Protein AF-A0A0K1Q1C5-F1 (afdb_monomer)

Sequence (107 aa):
MRPLDALHASSKRIATLAVVGEGPTPRTPATQTDLNRMRASYSSWTTSALDPAFMNIGGLFDPDSAPVTIFIDTRTMEIVAVKAGIDLTTAQVDEIVSGITSGPPLY

Nearest PDB structures (foldseek):
  4cw9-assembly1_A  TM=3.969E-01  e=2.450E-01  Entamoeba histolytica HM-3:IMSS
  2voc-assembly1_A  TM=4.277E-01  e=7.678E-01  Bacillus subtilis subsp. subtilis str. 168
  2l6d-assembly1_A  TM=4.350E-01  e=1.406E+00  Nitratidesulfovibrio vulgaris str. Hildenborough

Structure (mmCIF, N/CA/C/O backbone):
data_AF-A0A0K1Q1C5-F1
#
_entry.id   AF-A0A0K1Q1C5-F1
#
loop_
_atom_site.group_PDB
_atom_site.id
_atom_site.type_symbol
_atom_site.label_atom_id
_atom_site.label_alt_id
_atom_site.label_comp_id
_atom_site.label_asym_id
_atom_site.label_entity_id
_atom_site.label_seq_id
_atom_site.pdbx_PDB_ins_code
_atom_site.Cartn_x
_atom_site.Cartn_y
_atom_site.Cartn_z
_atom_site.occupancy
_atom_site.B_iso_or_equiv
_atom_site.auth_seq_id
_atom_site.auth_comp_id
_atom_site.auth_asym_id
_atom_site.auth_atom_id
_atom_site.pdbx_PDB_model_num
ATOM 1 N N . MET A 1 1 ? -10.021 -0.639 -12.111 1.00 48.12 1 MET A N 1
ATOM 2 C CA . MET A 1 1 ? -9.874 0.471 -11.140 1.00 48.12 1 MET A CA 1
ATOM 3 C C . MET A 1 1 ? -8.518 0.283 -10.470 1.00 48.12 1 MET A C 1
ATOM 5 O O . MET A 1 1 ? -8.150 -0.872 -10.300 1.00 48.12 1 MET A O 1
ATOM 9 N N . ARG A 1 2 ? -7.707 1.317 -10.191 1.00 69.12 2 ARG A N 1
ATOM 10 C CA . ARG A 1 2 ? -6.428 1.055 -9.497 1.00 69.12 2 ARG A CA 1
ATOM 11 C C . ARG A 1 2 ? -6.754 0.754 -8.025 1.00 69.12 2 ARG A C 1
ATOM 13 O O . ARG A 1 2 ? -7.625 1.437 -7.492 1.00 69.12 2 ARG A O 1
ATOM 20 N N . PRO A 1 3 ? -6.092 -0.201 -7.346 1.00 71.00 3 PRO A N 1
ATOM 21 C CA . PRO A 1 3 ? -6.413 -0.553 -5.954 1.00 71.00 3 PRO A CA 1
ATOM 22 C C . PRO A 1 3 ? -6.455 0.641 -4.987 1.00 71.00 3 PRO A C 1
ATOM 24 O O . PRO A 1 3 ? -7.284 0.682 -4.085 1.00 71.00 3 PRO A O 1
ATOM 27 N N . LEU A 1 4 ? -5.623 1.663 -5.220 1.00 78.88 4 LEU A N 1
ATOM 28 C CA . LEU A 1 4 ? -5.639 2.908 -4.444 1.00 78.88 4 LEU A CA 1
ATOM 29 C C . LEU A 1 4 ? -6.955 3.688 -4.579 1.00 78.88 4 LEU A C 1
ATOM 31 O O . LEU A 1 4 ? -7.422 4.266 -3.604 1.00 78.88 4 LEU A O 1
ATOM 35 N N . ASP A 1 5 ? -7.603 3.673 -5.742 1.00 81.69 5 ASP A N 1
ATOM 36 C CA . ASP A 1 5 ? -8.871 4.386 -5.923 1.00 81.69 5 ASP A CA 1
ATOM 37 C C . ASP A 1 5 ? -9.980 3.759 -5.052 1.00 81.69 5 ASP A C 1
ATOM 39 O O . ASP A 1 5 ? -10.844 4.470 -4.541 1.00 81.69 5 ASP A O 1
ATOM 43 N N . ALA A 1 6 ? -9.916 2.440 -4.817 1.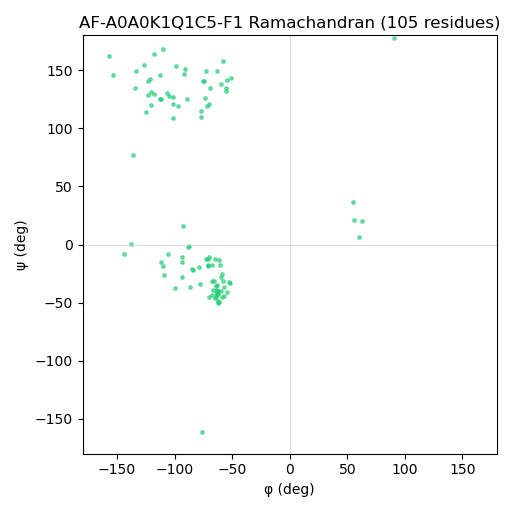00 81.25 6 ALA A N 1
ATOM 44 C CA . ALA A 1 6 ? -10.844 1.728 -3.937 1.00 81.25 6 ALA A CA 1
ATOM 45 C C . ALA A 1 6 ? -10.687 2.127 -2.462 1.00 81.25 6 ALA A C 1
ATOM 47 O O . ALA A 1 6 ? -11.671 2.121 -1.724 1.00 81.25 6 ALA A O 1
ATOM 48 N N . LEU A 1 7 ? -9.465 2.489 -2.056 1.00 83.31 7 LEU A N 1
ATOM 49 C CA . LEU A 1 7 ? -9.087 2.814 -0.677 1.00 83.31 7 LEU A CA 1
ATOM 50 C C . LEU A 1 7 ? -9.395 4.265 -0.284 1.00 83.31 7 LEU A C 1
ATOM 52 O O . LEU A 1 7 ? -9.528 4.559 0.903 1.00 83.31 7 LEU A O 1
ATOM 56 N N . HIS A 1 8 ? -9.524 5.179 -1.250 1.00 86.38 8 HIS A N 1
ATOM 57 C CA . HIS A 1 8 ? -9.638 6.616 -0.975 1.00 86.38 8 HIS A CA 1
ATOM 58 C C . HIS A 1 8 ? -10.859 6.974 -0.106 1.00 86.38 8 HIS A C 1
ATOM 60 O O . HIS A 1 8 ? -10.761 7.803 0.794 1.00 86.38 8 HIS A O 1
ATOM 66 N N . ALA A 1 9 ? -12.021 6.352 -0.321 1.00 81.62 9 ALA A N 1
ATOM 67 C CA . ALA A 1 9 ? -13.192 6.639 0.516 1.00 81.62 9 ALA A CA 1
ATOM 68 C C . ALA A 1 9 ? -12.945 6.252 1.988 1.00 81.62 9 ALA A C 1
ATOM 70 O O . ALA A 1 9 ? -13.255 7.020 2.905 1.00 81.62 9 ALA A O 1
ATOM 71 N N . SER A 1 10 ? -12.329 5.089 2.199 1.00 82.62 10 SER A N 1
ATOM 72 C CA . SER A 1 10 ? -12.063 4.520 3.518 1.00 82.62 10 SER A CA 1
ATOM 73 C C . SER A 1 10 ? -10.852 5.158 4.209 1.00 82.62 10 SER A C 1
ATOM 75 O O . SER A 1 10 ? -10.779 5.118 5.436 1.00 82.62 10 SER A O 1
ATOM 77 N N . SER A 1 11 ? -9.949 5.827 3.481 1.00 81.69 11 SER A N 1
ATOM 78 C CA . SER A 1 11 ? -8.753 6.488 4.039 1.00 81.69 11 SER A CA 1
ATOM 79 C C . SER A 1 11 ? -9.062 7.611 5.039 1.00 81.69 11 SER A C 1
ATOM 81 O O . SER A 1 11 ? -8.195 8.041 5.791 1.00 81.69 11 SER A O 1
ATOM 83 N N . LYS A 1 12 ? -10.314 8.075 5.108 1.00 83.00 12 LYS A N 1
ATOM 84 C CA . LYS A 1 12 ? -10.782 8.993 6.161 1.00 83.00 12 LYS A CA 1
ATOM 85 C C . LYS A 1 12 ? -10.899 8.325 7.536 1.00 83.00 12 LYS A C 1
ATOM 87 O O . LYS A 1 12 ? -10.996 9.021 8.541 1.00 83.00 12 LYS A O 1
ATOM 92 N N . ARG A 1 13 ? -10.949 6.990 7.573 1.00 83.12 13 ARG A N 1
ATOM 93 C CA . ARG A 1 13 ? -11.123 6.165 8.780 1.00 83.12 13 ARG A CA 1
ATOM 94 C C . ARG A 1 13 ? -9.860 5.391 9.159 1.00 83.12 13 ARG A C 1
ATOM 96 O O . ARG A 1 13 ? -9.770 4.925 10.288 1.00 83.12 13 ARG A O 1
ATOM 103 N N . ILE A 1 14 ? -8.919 5.235 8.229 1.00 85.06 14 ILE A N 1
ATOM 104 C CA . ILE A 1 14 ? -7.697 4.444 8.406 1.00 85.06 14 ILE A CA 1
ATOM 105 C C . ILE A 1 14 ? -6.471 5.211 7.920 1.00 85.06 14 ILE A C 1
ATOM 107 O O . ILE A 1 14 ? -6.538 5.974 6.959 1.00 85.06 14 ILE A O 1
ATOM 111 N N . ALA A 1 15 ? -5.321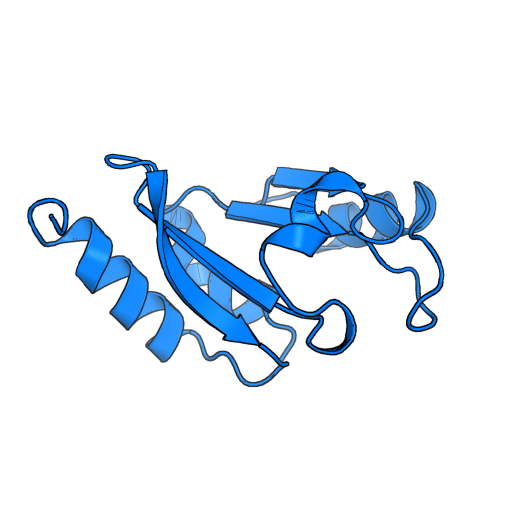 4.959 8.539 1.00 88.75 15 ALA A N 1
ATOM 112 C CA . ALA A 1 15 ? -4.051 5.382 7.964 1.00 88.75 15 ALA A CA 1
ATOM 113 C C . ALA A 1 15 ? -3.764 4.558 6.697 1.00 88.75 15 ALA A C 1
ATOM 115 O O . ALA A 1 15 ? -3.928 3.340 6.705 1.00 88.75 15 ALA A O 1
ATOM 116 N N . THR A 1 16 ? -3.334 5.213 5.615 1.00 90.88 16 THR A N 1
ATOM 117 C CA . THR A 1 16 ? -2.972 4.537 4.358 1.00 90.88 16 THR A CA 1
ATOM 118 C C . THR A 1 16 ? -1.519 4.820 3.992 1.00 90.88 16 THR A C 1
ATOM 120 O O . THR A 1 16 ? -1.082 5.976 3.978 1.00 90.88 16 THR A O 1
ATOM 123 N N . LEU A 1 17 ? -0.784 3.752 3.677 1.00 91.62 17 LEU A N 1
ATOM 124 C CA . LEU A 1 17 ? 0.576 3.793 3.157 1.00 91.62 17 LEU A CA 1
ATOM 125 C C . LEU A 1 17 ? 0.614 3.106 1.789 1.00 91.62 17 LEU A C 1
ATOM 127 O O . LEU A 1 17 ? 0.335 1.916 1.677 1.00 91.62 17 LEU A O 1
ATOM 131 N N . ALA A 1 18 ? 1.009 3.850 0.762 1.00 91.81 18 ALA A N 1
ATOM 132 C CA . ALA A 1 18 ? 1.284 3.320 -0.564 1.00 91.81 18 ALA A CA 1
ATOM 133 C C . ALA A 1 18 ? 2.793 3.088 -0.716 1.00 91.81 18 ALA A C 1
ATOM 135 O O . ALA A 1 18 ? 3.585 4.029 -0.630 1.00 91.81 18 ALA A O 1
ATOM 136 N N . VAL A 1 19 ? 3.201 1.843 -0.945 1.00 92.44 19 VAL A N 1
ATOM 137 C CA . VAL A 1 19 ? 4.609 1.492 -1.163 1.00 92.44 19 VAL A CA 1
ATOM 138 C C . VAL A 1 19 ? 4.836 1.215 -2.642 1.00 92.44 19 VAL A C 1
ATOM 140 O O . VAL A 1 19 ? 4.121 0.419 -3.246 1.00 92.44 19 VAL A O 1
ATOM 143 N N . VAL A 1 20 ? 5.831 1.877 -3.229 1.00 93.38 20 VAL A N 1
ATOM 144 C CA . VAL A 1 20 ? 6.245 1.648 -4.618 1.00 93.38 20 VAL A CA 1
ATOM 145 C C . VAL A 1 20 ? 7.494 0.787 -4.601 1.00 93.38 20 VAL A C 1
ATOM 147 O O . VAL A 1 20 ? 8.553 1.270 -4.196 1.00 93.38 20 VAL A O 1
ATOM 150 N N . GLY A 1 21 ? 7.368 -0.472 -5.021 1.00 92.31 21 GLY A N 1
ATOM 151 C CA . GLY A 1 21 ? 8.521 -1.364 -5.144 1.00 92.31 21 GLY A CA 1
ATOM 152 C C . GLY A 1 21 ? 8.925 -1.705 -6.562 1.00 92.31 21 GLY A C 1
ATOM 153 O O . GLY A 1 21 ? 10.115 -1.874 -6.825 1.00 92.31 21 GLY A O 1
ATOM 154 N N . GLU A 1 22 ? 7.992 -1.666 -7.504 1.00 91.19 22 GLU A N 1
ATOM 155 C CA . GLU A 1 22 ? 8.298 -1.848 -8.919 1.00 91.19 22 GLU A CA 1
ATOM 156 C C . GLU A 1 22 ? 8.063 -0.572 -9.721 1.00 91.19 22 GLU A C 1
ATOM 158 O O . GLU A 1 22 ? 7.192 0.245 -9.410 1.00 91.19 22 GLU A O 1
ATOM 163 N N . GLY A 1 23 ? 8.899 -0.389 -10.738 1.00 88.69 23 GLY A N 1
ATOM 164 C CA . GLY A 1 23 ? 8.748 0.650 -11.741 1.00 88.69 23 GLY A CA 1
ATOM 165 C C . GLY A 1 23 ? 7.654 0.304 -12.763 1.00 88.69 23 GLY A C 1
ATOM 166 O O . GLY A 1 23 ? 6.808 -0.558 -12.533 1.00 88.69 23 GLY A O 1
ATOM 167 N N . PRO A 1 24 ? 7.650 0.956 -13.937 1.00 86.12 24 PRO A N 1
ATOM 168 C CA . PRO A 1 24 ? 6.634 0.723 -14.969 1.00 86.12 24 PRO A CA 1
ATOM 169 C C . PRO A 1 24 ? 6.709 -0.670 -15.614 1.00 86.12 24 PRO A C 1
ATOM 171 O O . PRO A 1 24 ? 5.747 -1.096 -16.250 1.00 86.12 24 PRO A O 1
ATOM 174 N N . THR A 1 25 ? 7.839 -1.361 -15.467 1.00 87.06 25 THR A N 1
ATOM 175 C CA . THR A 1 25 ? 8.039 -2.732 -15.937 1.00 87.06 25 THR A CA 1
ATOM 176 C C . THR A 1 25 ? 8.048 -3.664 -14.724 1.00 87.06 25 THR A C 1
ATOM 178 O O . THR A 1 25 ? 8.817 -3.394 -13.795 1.00 87.06 25 THR A O 1
ATOM 181 N N . PRO A 1 26 ? 7.268 -4.763 -14.730 1.00 84.19 26 PRO A N 1
ATOM 182 C CA . PRO A 1 26 ? 7.291 -5.746 -13.652 1.00 84.19 26 PRO A CA 1
ATOM 183 C C . PRO A 1 26 ? 8.711 -6.210 -13.331 1.00 84.19 26 PRO A C 1
ATOM 185 O O . PRO A 1 26 ? 9.548 -6.334 -14.233 1.00 84.19 26 PRO A O 1
ATOM 188 N N . ARG A 1 27 ? 8.988 -6.452 -12.049 1.00 84.19 27 ARG A N 1
ATOM 189 C CA . ARG A 1 27 ? 10.302 -6.861 -11.517 1.00 84.19 27 ARG A CA 1
ATOM 190 C C . ARG A 1 27 ? 11.452 -5.877 -11.750 1.00 84.19 27 ARG A C 1
ATOM 192 O O . ARG A 1 27 ? 12.602 -6.184 -11.441 1.00 84.19 27 ARG A O 1
ATOM 199 N N . THR A 1 28 ? 11.181 -4.686 -12.281 1.00 92.19 28 THR A N 1
ATOM 200 C CA . THR A 1 28 ? 12.175 -3.609 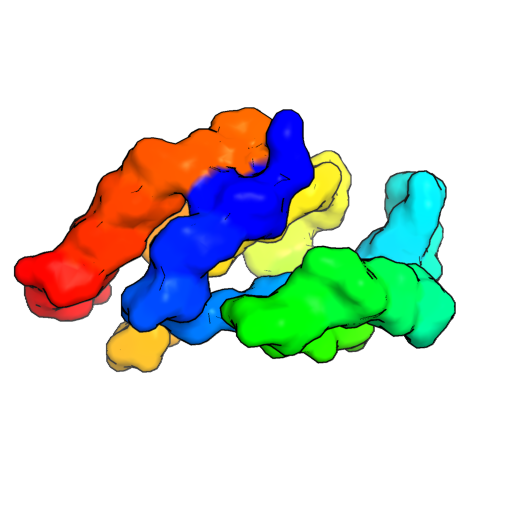-12.332 1.00 92.19 28 THR A CA 1
ATOM 201 C C . THR A 1 28 ? 12.073 -2.798 -11.047 1.00 92.19 28 THR A C 1
ATOM 203 O O . THR A 1 28 ? 10.982 -2.307 -10.757 1.00 92.19 28 THR A O 1
ATOM 206 N N . PRO A 1 29 ? 13.164 -2.617 -10.280 1.00 94.50 29 PRO A N 1
ATOM 207 C CA . PRO A 1 29 ? 13.114 -1.842 -9.047 1.00 94.50 29 PRO A CA 1
ATOM 208 C C . PRO A 1 29 ? 12.572 -0.428 -9.288 1.00 94.50 29 PRO A C 1
ATOM 210 O O . PRO A 1 29 ? 12.984 0.254 -10.230 1.00 94.50 29 PRO A O 1
ATOM 213 N N . ALA A 1 30 ? 11.654 0.015 -8.430 1.00 95.75 30 ALA A N 1
ATOM 214 C CA . ALA A 1 30 ? 11.111 1.364 -8.481 1.00 95.75 30 ALA A CA 1
ATOM 215 C C . ALA A 1 30 ? 12.185 2.431 -8.240 1.00 95.75 30 ALA A C 1
ATOM 217 O O . ALA A 1 30 ? 13.123 2.249 -7.461 1.00 95.75 30 ALA A O 1
ATOM 218 N N . THR A 1 31 ? 11.996 3.595 -8.856 1.00 96.50 31 THR A N 1
ATOM 219 C CA . THR A 1 31 ? 12.866 4.761 -8.691 1.00 96.50 31 THR A CA 1
ATOM 220 C C . THR A 1 31 ? 12.171 5.888 -7.925 1.00 96.50 31 THR A C 1
ATOM 222 O O . THR A 1 31 ? 10.947 5.920 -7.771 1.00 96.50 31 THR A O 1
ATOM 225 N N . GLN A 1 32 ? 12.941 6.899 -7.507 1.00 96.00 32 GLN A N 1
ATOM 226 C CA . GLN A 1 32 ? 12.378 8.126 -6.932 1.00 96.00 32 GLN A CA 1
ATOM 227 C C . GLN A 1 32 ? 11.405 8.830 -7.897 1.00 96.00 32 GLN A C 1
ATOM 229 O O . GLN A 1 32 ? 10.436 9.450 -7.456 1.00 96.00 32 GLN A O 1
ATOM 234 N N . THR A 1 33 ? 11.630 8.720 -9.209 1.00 95.69 33 THR A N 1
ATOM 235 C CA . THR A 1 33 ? 10.728 9.263 -10.233 1.00 95.69 33 THR A CA 1
ATOM 236 C C . THR A 1 33 ? 9.364 8.576 -10.196 1.00 95.69 33 THR A C 1
ATOM 238 O O . THR A 1 33 ? 8.340 9.255 -10.292 1.00 95.69 33 THR A O 1
ATOM 241 N N . ASP A 1 34 ? 9.327 7.258 -9.992 1.00 94.19 34 ASP A N 1
ATOM 242 C CA . ASP A 1 34 ? 8.079 6.494 -9.893 1.00 94.19 34 ASP A CA 1
ATOM 243 C C . ASP A 1 34 ? 7.300 6.871 -8.627 1.00 94.19 34 ASP A C 1
ATOM 245 O O . ASP A 1 34 ? 6.099 7.154 -8.695 1.00 94.19 34 ASP A O 1
ATOM 249 N N . LEU A 1 35 ? 7.997 7.008 -7.491 1.00 94.19 35 LEU A N 1
ATOM 250 C CA . LEU A 1 35 ? 7.404 7.523 -6.255 1.00 94.19 35 LEU A CA 1
ATOM 251 C C . LEU A 1 35 ? 6.837 8.939 -6.446 1.00 94.19 35 LEU A C 1
ATOM 253 O O . LEU A 1 35 ? 5.716 9.220 -6.021 1.00 94.19 35 LEU A O 1
ATOM 257 N N . ASN A 1 36 ? 7.575 9.837 -7.103 1.00 93.88 36 ASN A N 1
ATOM 258 C CA . ASN A 1 36 ? 7.117 11.204 -7.361 1.00 93.88 36 ASN 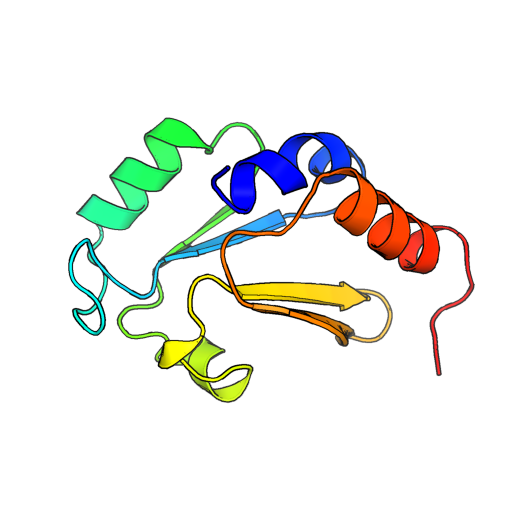A CA 1
ATOM 259 C C . ASN A 1 36 ? 5.869 11.230 -8.256 1.00 93.88 36 ASN A C 1
ATOM 261 O O . ASN A 1 36 ? 4.946 12.004 -7.997 1.00 93.88 36 ASN A O 1
ATOM 265 N N . ARG A 1 37 ? 5.796 10.351 -9.265 1.00 90.81 37 ARG A N 1
ATOM 266 C CA . ARG A 1 37 ? 4.608 10.194 -10.117 1.00 90.81 37 ARG A CA 1
ATOM 267 C C . ARG A 1 37 ? 3.399 9.711 -9.314 1.00 90.81 37 ARG A C 1
ATOM 269 O O . ARG A 1 37 ? 2.301 10.243 -9.485 1.00 90.81 37 ARG A O 1
ATOM 276 N N . MET A 1 38 ? 3.591 8.744 -8.415 1.00 88.88 38 MET A N 1
ATOM 277 C CA . MET A 1 38 ? 2.520 8.278 -7.532 1.00 88.88 38 MET A CA 1
ATOM 278 C C . MET A 1 38 ? 2.058 9.389 -6.580 1.00 88.88 38 MET A C 1
ATOM 280 O O . MET A 1 38 ? 0.858 9.628 -6.451 1.00 88.88 38 MET A O 1
ATOM 284 N N . ARG A 1 39 ? 2.996 10.125 -5.970 1.00 92.19 39 ARG A N 1
ATOM 285 C CA . ARG A 1 39 ? 2.696 11.278 -5.108 1.00 92.19 39 ARG A CA 1
ATOM 286 C C . ARG A 1 39 ? 1.877 12.335 -5.834 1.00 92.19 39 ARG A C 1
ATOM 288 O O . ARG A 1 39 ? 0.897 12.808 -5.276 1.00 92.19 39 ARG A O 1
ATOM 295 N N . ALA A 1 40 ? 2.221 12.661 -7.077 1.00 89.88 40 ALA A N 1
ATOM 296 C CA . ALA A 1 40 ? 1.458 13.626 -7.866 1.00 89.88 40 ALA A CA 1
ATOM 297 C C . ALA A 1 40 ? -0.014 13.213 -8.068 1.00 89.88 40 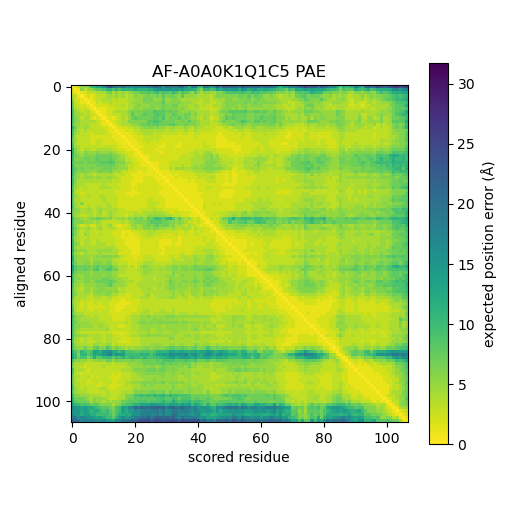ALA A C 1
ATOM 299 O O . ALA A 1 40 ? -0.863 14.076 -8.259 1.00 89.88 40 ALA A O 1
ATOM 300 N N . SER A 1 41 ? -0.317 11.912 -8.006 1.00 86.62 41 SER A N 1
ATOM 301 C CA . SER A 1 41 ? -1.673 11.385 -8.200 1.00 86.62 41 SER A CA 1
ATOM 302 C C . SER A 1 41 ? -2.460 11.206 -6.894 1.00 86.62 41 SER A C 1
ATOM 304 O O . SER A 1 41 ? -3.685 11.272 -6.924 1.00 86.62 41 SER A O 1
ATOM 306 N N . TYR A 1 42 ? -1.788 10.970 -5.757 1.00 86.50 42 TYR A N 1
ATOM 307 C CA . TYR A 1 42 ? -2.448 10.474 -4.536 1.00 86.50 42 TYR A CA 1
ATOM 308 C C . TYR A 1 42 ? -1.994 11.130 -3.215 1.00 86.50 42 TYR A C 1
ATOM 310 O O . TYR A 1 42 ? -2.503 10.782 -2.152 1.00 86.50 42 TYR A O 1
ATOM 318 N N . SER A 1 43 ? -1.068 12.095 -3.233 1.00 84.00 43 SER A N 1
ATOM 319 C CA . SER A 1 43 ? -0.470 12.669 -2.009 1.00 84.00 43 SER A CA 1
ATOM 320 C C . SER A 1 43 ? -1.450 13.342 -1.043 1.00 84.00 43 SER A C 1
ATOM 322 O O . SER A 1 43 ? -1.099 13.549 0.116 1.00 84.00 43 SER A O 1
ATOM 324 N N . SER A 1 44 ? -2.659 13.689 -1.488 1.00 83.69 44 SER A N 1
ATOM 325 C CA . SER A 1 44 ? -3.651 14.373 -0.654 1.00 83.69 44 SER A CA 1
ATOM 326 C C . SER A 1 44 ? -4.253 13.493 0.443 1.00 83.69 44 SER A C 1
ATOM 328 O O . SER A 1 44 ? -4.830 14.035 1.382 1.00 83.69 44 SER A O 1
ATOM 330 N N . TRP A 1 45 ? -4.137 12.164 0.344 1.00 84.38 45 TRP A N 1
ATOM 331 C CA . TRP A 1 45 ? -4.806 11.251 1.278 1.00 84.38 45 TRP A CA 1
ATOM 332 C C . TRP A 1 45 ? -4.017 9.985 1.641 1.00 84.38 45 TRP A C 1
ATOM 334 O O . TRP A 1 45 ? -4.431 9.274 2.555 1.00 84.38 45 TRP A O 1
ATOM 344 N N . THR A 1 46 ? -2.885 9.701 0.988 1.00 88.44 46 THR A N 1
ATOM 345 C CA . THR A 1 46 ? -1.998 8.588 1.367 1.00 88.44 46 THR A CA 1
ATOM 346 C C . THR A 1 46 ? -0.586 9.074 1.663 1.00 88.44 46 THR A C 1
ATOM 348 O O . THR A 1 46 ? -0.022 9.904 0.946 1.00 88.44 46 THR A O 1
ATOM 351 N N . THR A 1 47 ? 0.036 8.493 2.689 1.00 92.19 47 THR A N 1
ATOM 352 C CA . THR A 1 47 ? 1.495 8.521 2.810 1.00 92.19 47 THR A CA 1
ATOM 353 C C . THR A 1 47 ? 2.079 7.580 1.763 1.00 92.19 47 THR A C 1
ATOM 355 O O . THR A 1 47 ? 1.454 6.594 1.378 1.00 92.19 47 THR A O 1
ATOM 358 N N . SER A 1 48 ? 3.270 7.888 1.261 1.00 93.19 48 SER A N 1
ATOM 359 C CA . SER A 1 48 ? 3.908 7.107 0.204 1.00 93.19 48 SER A CA 1
ATOM 360 C C . SER A 1 48 ? 5.378 6.847 0.514 1.00 93.19 48 SER A C 1
ATOM 362 O O . SER A 1 48 ? 6.091 7.809 0.833 1.00 93.19 48 SER A O 1
ATOM 364 N N . ALA A 1 49 ? 5.834 5.614 0.323 1.00 94.56 49 ALA A N 1
ATOM 365 C CA . ALA A 1 49 ? 7.222 5.202 0.504 1.00 94.56 49 ALA A CA 1
ATOM 366 C C . ALA A 1 49 ? 7.772 4.504 -0.749 1.00 94.56 49 ALA A C 1
ATOM 368 O O . ALA A 1 49 ? 7.021 3.946 -1.550 1.00 94.56 49 ALA A O 1
ATOM 369 N N . LEU A 1 50 ? 9.092 4.563 -0.913 1.00 95.56 50 LEU A N 1
ATOM 370 C CA . LEU A 1 50 ? 9.832 3.839 -1.941 1.00 95.56 50 LEU A CA 1
ATOM 371 C C . LEU A 1 50 ? 10.479 2.618 -1.281 1.00 95.56 50 LEU A C 1
ATOM 373 O O . LEU A 1 50 ? 11.191 2.782 -0.294 1.00 95.56 50 LEU A O 1
ATOM 377 N N . ASP A 1 51 ? 10.246 1.430 -1.831 1.00 94.88 51 ASP A N 1
ATOM 378 C CA . ASP A 1 51 ? 10.903 0.188 -1.411 1.00 94.88 51 ASP A CA 1
ATOM 379 C C . ASP A 1 51 ? 11.326 -0.615 -2.648 1.00 94.88 51 ASP A C 1
ATOM 381 O O . ASP A 1 51 ? 10.625 -1.549 -3.036 1.00 94.88 51 ASP A O 1
ATOM 385 N N . PRO A 1 52 ? 12.416 -0.225 -3.334 1.00 95.00 52 PRO A N 1
ATOM 386 C CA . PRO A 1 52 ? 12.774 -0.789 -4.631 1.00 95.00 52 PRO A CA 1
ATOM 387 C C . PRO A 1 52 ? 12.888 -2.316 -4.571 1.00 95.00 52 PRO A C 1
ATOM 389 O O . PRO A 1 52 ? 13.520 -2.852 -3.668 1.00 95.00 52 PRO A O 1
ATOM 392 N N . ALA A 1 53 ? 12.268 -3.007 -5.530 1.00 91.38 53 ALA A N 1
ATOM 393 C CA . ALA A 1 53 ? 12.140 -4.466 -5.592 1.00 91.38 53 ALA A CA 1
ATOM 394 C C . ALA A 1 53 ? 11.496 -5.119 -4.352 1.00 91.38 53 ALA A C 1
ATOM 396 O O . ALA A 1 53 ? 11.694 -6.308 -4.117 1.00 91.38 53 ALA A O 1
ATOM 397 N N . PHE A 1 54 ? 10.738 -4.352 -3.560 1.00 92.00 54 PHE A N 1
ATOM 398 C CA . PHE A 1 54 ? 10.131 -4.799 -2.305 1.00 92.00 54 PHE A CA 1
ATOM 399 C C . PHE A 1 54 ? 11.153 -5.391 -1.321 1.00 92.00 54 PHE A C 1
ATOM 401 O O . PHE A 1 54 ? 10.865 -6.363 -0.624 1.00 92.00 54 PHE A O 1
ATOM 408 N N . MET A 1 55 ? 12.364 -4.831 -1.263 1.00 91.69 55 MET A N 1
ATOM 409 C CA . MET A 1 55 ? 13.453 -5.364 -0.437 1.00 91.69 55 MET A CA 1
ATOM 410 C C . MET A 1 55 ? 13.120 -5.427 1.059 1.00 91.69 55 MET A C 1
ATOM 412 O O . MET A 1 55 ? 13.681 -6.266 1.761 1.00 91.69 55 MET A O 1
ATOM 416 N N . ASN A 1 56 ? 12.235 -4.558 1.552 1.00 90.31 56 ASN A N 1
ATOM 417 C CA . ASN A 1 56 ? 11.862 -4.516 2.963 1.00 90.31 56 ASN A CA 1
ATOM 418 C C . ASN A 1 56 ? 10.534 -5.229 3.242 1.00 90.31 56 ASN A C 1
ATOM 420 O O . ASN A 1 56 ? 10.400 -5.872 4.281 1.00 90.31 56 ASN A O 1
ATOM 424 N N . ILE A 1 57 ? 9.551 -5.123 2.339 1.00 87.25 57 ILE A N 1
ATOM 425 C CA . ILE A 1 57 ? 8.198 -5.662 2.571 1.00 87.25 57 ILE A CA 1
ATOM 426 C C . ILE A 1 57 ? 7.876 -6.944 1.796 1.00 87.25 57 ILE A C 1
ATOM 428 O O . ILE A 1 57 ? 6.848 -7.563 2.059 1.00 87.25 57 ILE A O 1
ATOM 432 N N . GLY A 1 58 ? 8.739 -7.380 0.877 1.00 84.31 58 GLY A N 1
ATOM 433 C CA . GLY A 1 58 ? 8.514 -8.551 0.024 1.00 84.31 58 GLY A CA 1
ATOM 434 C C . GLY A 1 58 ? 8.442 -9.882 0.778 1.00 84.31 58 GLY A C 1
ATOM 435 O O . GLY A 1 58 ? 7.989 -10.870 0.224 1.00 84.31 58 GLY A O 1
ATOM 436 N N . GLY A 1 59 ? 8.828 -9.929 2.057 1.00 85.25 59 GLY A N 1
ATOM 437 C CA . GLY A 1 59 ? 8.585 -11.100 2.910 1.00 85.25 59 GLY A CA 1
ATOM 438 C C . GLY A 1 59 ? 7.117 -11.282 3.324 1.00 85.25 59 GLY A C 1
ATOM 439 O O . GLY A 1 59 ? 6.767 -12.331 3.857 1.00 85.25 59 GLY A O 1
ATOM 440 N N . LEU A 1 60 ? 6.263 -10.273 3.109 1.00 83.75 60 LEU A N 1
ATOM 441 C CA . LEU A 1 60 ? 4.860 -10.271 3.541 1.00 83.75 60 LEU A CA 1
ATOM 442 C C . LEU A 1 60 ? 3.882 -10.763 2.464 1.00 83.75 60 LEU A C 1
ATOM 444 O O . LEU A 1 60 ? 2.719 -11.025 2.766 1.00 83.75 60 LEU A O 1
ATOM 448 N N . PHE A 1 61 ? 4.316 -10.847 1.208 1.00 85.12 61 PHE A N 1
ATOM 449 C CA . PHE A 1 61 ? 3.490 -11.239 0.067 1.00 85.12 61 PHE A CA 1
ATOM 450 C C . PHE A 1 61 ? 4.376 -11.776 -1.058 1.00 85.12 61 PHE A C 1
ATOM 452 O O . PHE A 1 61 ? 5.569 -11.509 -1.090 1.00 85.12 61 PHE A O 1
ATOM 459 N N . ASP A 1 62 ? 3.795 -12.507 -2.004 1.00 84.38 62 ASP A N 1
ATOM 460 C CA . ASP A 1 62 ? 4.503 -12.887 -3.228 1.00 84.38 62 ASP A CA 1
ATOM 461 C C . ASP A 1 62 ? 4.676 -11.650 -4.138 1.00 84.38 62 ASP A C 1
ATOM 463 O O . ASP A 1 62 ? 3.659 -11.081 -4.546 1.00 84.38 62 ASP A O 1
ATOM 467 N N . PRO A 1 63 ? 5.907 -11.216 -4.481 1.00 79.19 63 PRO A N 1
ATOM 468 C CA . PRO A 1 63 ? 6.138 -10.067 -5.359 1.00 79.19 63 PRO A CA 1
ATOM 469 C C . PRO A 1 63 ? 5.399 -10.147 -6.699 1.00 79.19 63 PRO A C 1
ATOM 471 O O . PRO A 1 63 ? 4.936 -9.121 -7.195 1.00 79.19 63 PRO A O 1
ATOM 474 N N . ASP A 1 64 ? 5.203 -11.352 -7.245 1.00 82.94 64 ASP A N 1
ATOM 475 C CA . ASP A 1 64 ? 4.466 -11.556 -8.500 1.00 82.94 64 ASP A CA 1
ATOM 476 C C . ASP A 1 64 ? 2.949 -11.312 -8.350 1.00 82.94 64 ASP A C 1
ATOM 478 O O . ASP A 1 64 ? 2.227 -11.191 -9.340 1.00 82.94 64 ASP A O 1
ATOM 482 N N . SER A 1 65 ? 2.455 -11.200 -7.114 1.00 83.81 65 SER A N 1
ATOM 483 C CA . SER A 1 65 ? 1.069 -10.843 -6.795 1.00 83.81 65 SER A CA 1
ATOM 484 C C . SER A 1 65 ? 0.835 -9.330 -6.702 1.00 83.81 65 SER A C 1
ATOM 486 O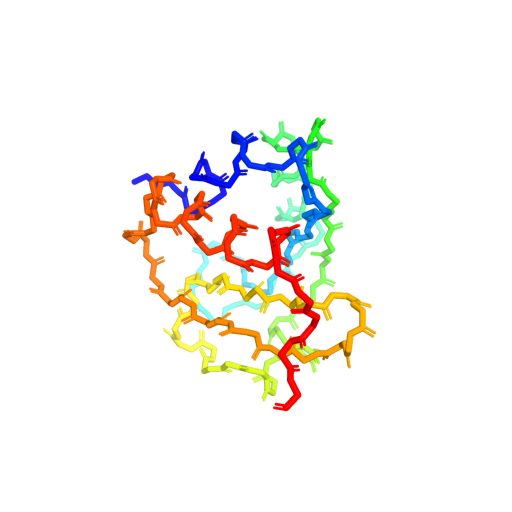 O . SER A 1 65 ? -0.297 -8.905 -6.449 1.00 83.81 65 SER A O 1
ATOM 488 N N . ALA A 1 66 ? 1.873 -8.502 -6.887 1.00 84.06 66 ALA A N 1
ATOM 489 C CA . ALA A 1 66 ? 1.721 -7.054 -6.947 1.00 84.06 66 ALA A CA 1
ATOM 490 C C . ALA A 1 66 ? 0.781 -6.641 -8.107 1.00 84.06 66 ALA A C 1
ATOM 492 O O . ALA A 1 66 ? 0.887 -7.171 -9.213 1.00 84.06 66 ALA A O 1
ATOM 493 N 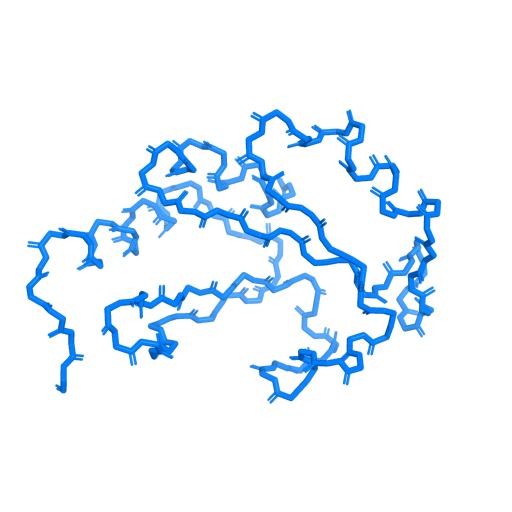N . PRO A 1 67 ? -0.133 -5.671 -7.904 1.00 85.75 67 PRO A N 1
ATOM 494 C CA . PRO A 1 67 ? -0.336 -4.876 -6.692 1.00 85.75 67 PRO A CA 1
ATOM 495 C C . PRO A 1 67 ? -1.044 -5.654 -5.569 1.00 85.75 67 PRO A C 1
ATOM 497 O O . PRO A 1 67 ? -2.008 -6.374 -5.812 1.00 85.75 67 PRO A O 1
ATOM 500 N N . VAL A 1 68 ? -0.610 -5.437 -4.324 1.00 87.62 68 VAL A N 1
ATOM 501 C CA . VAL A 1 68 ? -1.202 -6.039 -3.117 1.00 87.62 68 VAL A CA 1
ATOM 502 C C . VAL A 1 68 ? -1.678 -4.945 -2.164 1.00 87.62 68 VAL A C 1
ATOM 504 O O . VAL A 1 68 ? -1.031 -3.912 -2.009 1.00 87.62 68 VAL A O 1
ATOM 507 N N . THR A 1 69 ? -2.812 -5.176 -1.506 1.00 89.31 69 THR A N 1
ATOM 508 C CA . THR A 1 69 ? -3.293 -4.393 -0.364 1.00 89.31 69 THR A CA 1
ATOM 509 C C . THR A 1 69 ? -3.244 -5.257 0.889 1.00 89.31 69 THR A C 1
ATOM 511 O O . THR A 1 69 ? -3.822 -6.344 0.922 1.00 89.31 69 THR A O 1
ATOM 514 N N . ILE A 1 70 ? -2.558 -4.768 1.919 1.00 89.62 70 ILE A N 1
ATOM 515 C CA . ILE A 1 70 ? -2.408 -5.443 3.209 1.00 89.62 70 ILE A CA 1
ATOM 516 C C . ILE A 1 70 ? -3.149 -4.613 4.257 1.00 89.62 70 ILE A C 1
ATOM 518 O O . ILE A 1 70 ? -2.897 -3.417 4.398 1.00 89.62 70 ILE A O 1
ATOM 522 N N . PHE A 1 71 ? -4.062 -5.249 4.983 1.00 89.69 71 PHE A N 1
ATOM 523 C CA . PHE A 1 71 ? -4.801 -4.652 6.088 1.00 89.69 71 PHE A CA 1
ATOM 524 C C . PHE A 1 71 ? -4.186 -5.124 7.397 1.00 89.69 71 PHE A C 1
ATOM 526 O O . PHE A 1 71 ? -4.133 -6.325 7.661 1.00 89.69 71 PHE A O 1
ATOM 533 N N . ILE A 1 72 ? -3.729 -4.173 8.205 1.00 89.44 72 ILE A N 1
ATOM 534 C CA . ILE A 1 72 ? -3.072 -4.426 9.487 1.00 89.44 72 ILE A CA 1
ATOM 535 C C . ILE A 1 72 ? -3.927 -3.797 10.582 1.00 89.44 72 ILE A C 1
ATOM 537 O O . ILE A 1 72 ? -4.276 -2.617 10.486 1.00 89.44 72 ILE A O 1
ATOM 541 N N . ASP A 1 73 ? -4.252 -4.563 11.622 1.00 89.62 73 ASP A N 1
ATOM 542 C CA . ASP A 1 73 ? -4.808 -3.989 12.844 1.00 89.62 73 ASP A CA 1
ATOM 543 C C . ASP A 1 73 ? -3.666 -3.356 13.635 1.00 89.62 73 ASP A C 1
ATOM 545 O O . ASP A 1 73 ? -2.802 -4.042 14.174 1.00 89.62 73 ASP A O 1
ATOM 549 N N . THR A 1 74 ? -3.638 -2.030 13.713 1.00 87.44 74 THR A N 1
ATOM 550 C CA . THR A 1 74 ? -2.556 -1.304 14.390 1.00 87.44 74 THR A CA 1
ATOM 551 C C . THR A 1 74 ? -2.563 -1.475 15.910 1.00 87.44 74 THR A C 1
ATOM 553 O O . THR A 1 74 ? -1.598 -1.084 16.562 1.00 87.44 74 THR A O 1
ATOM 556 N N . ARG A 1 75 ? -3.622 -2.051 16.494 1.00 86.75 75 ARG A N 1
ATOM 557 C CA . ARG A 1 75 ? -3.708 -2.338 17.935 1.00 86.75 75 ARG A CA 1
ATOM 558 C C . ARG A 1 75 ? -2.906 -3.583 18.310 1.00 86.75 75 ARG A C 1
ATOM 560 O O . ARG A 1 75 ? -2.349 -3.625 19.403 1.00 86.75 75 ARG A O 1
ATOM 567 N N . THR A 1 76 ? -2.853 -4.573 17.418 1.00 89.62 76 THR A N 1
ATOM 568 C CA . THR A 1 76 ? -2.145 -5.853 17.618 1.00 89.62 76 THR A CA 1
ATOM 569 C C . THR A 1 76 ? -0.921 -6.005 16.720 1.00 89.62 76 THR A C 1
ATOM 571 O O . THR A 1 76 ? -0.071 -6.846 16.989 1.00 89.62 76 THR A O 1
ATOM 574 N N . MET A 1 77 ? -0.801 -5.166 15.687 1.00 89.19 77 MET A N 1
ATOM 575 C CA . MET A 1 77 ? 0.186 -5.259 14.607 1.00 89.19 77 MET A CA 1
ATOM 576 C C . MET A 1 77 ? 0.060 -6.532 13.757 1.00 89.19 77 MET A C 1
ATOM 578 O O . MET A 1 77 ? 0.996 -6.898 13.048 1.00 89.19 77 MET A O 1
ATOM 582 N N . GLU A 1 78 ? -1.104 -7.181 13.780 1.00 89.06 78 GLU A N 1
ATOM 583 C CA . GLU A 1 78 ? -1.363 -8.384 12.993 1.00 89.06 78 GLU A CA 1
ATOM 584 C C . GLU A 1 78 ? -1.981 -8.065 11.630 1.00 89.06 78 GLU A C 1
ATOM 586 O O . GLU A 1 78 ? -2.758 -7.118 11.464 1.00 89.06 78 GLU A O 1
ATOM 591 N N . ILE A 1 79 ? -1.642 -8.888 10.636 1.00 88.81 79 ILE A N 1
ATOM 592 C CA . ILE A 1 79 ? -2.244 -8.828 9.304 1.00 88.81 79 ILE A CA 1
ATOM 593 C C . ILE A 1 79 ? -3.629 -9.474 9.374 1.00 88.81 79 ILE A C 1
ATOM 595 O O . ILE A 1 79 ? -3.753 -10.679 9.565 1.00 88.81 79 ILE A O 1
ATOM 599 N N . VAL A 1 80 ? -4.668 -8.671 9.161 1.00 88.62 80 VAL A N 1
ATOM 600 C CA . VAL A 1 80 ? -6.070 -9.118 9.185 1.00 88.62 80 VAL A CA 1
ATOM 601 C C . VAL A 1 80 ? -6.501 -9.644 7.819 1.00 88.62 80 VAL A C 1
ATOM 603 O O . VAL A 1 80 ? -7.276 -10.592 7.719 1.00 88.62 80 VAL A O 1
ATOM 606 N N . ALA A 1 81 ? -6.012 -9.024 6.744 1.00 88.06 81 ALA A N 1
ATOM 607 C CA . ALA A 1 81 ? -6.319 -9.448 5.387 1.00 88.06 81 ALA A CA 1
ATOM 608 C C . ALA A 1 81 ? -5.214 -9.052 4.408 1.00 88.06 81 ALA A C 1
ATOM 610 O O . ALA A 1 81 ? -4.630 -7.974 4.504 1.00 88.06 81 ALA A O 1
ATOM 611 N N . VAL A 1 82 ? -5.000 -9.899 3.403 1.00 88.12 82 VAL A N 1
ATOM 612 C CA . VAL A 1 82 ? -4.170 -9.603 2.232 1.00 88.12 82 VAL A CA 1
ATOM 613 C C . VAL A 1 82 ? -5.029 -9.793 0.990 1.00 88.12 82 VAL A C 1
ATOM 615 O O . VAL A 1 82 ? -5.699 -10.816 0.835 1.00 88.12 82 VAL A O 1
ATOM 618 N N . LYS A 1 83 ? -5.048 -8.792 0.112 1.00 86.56 83 LYS A N 1
ATOM 619 C CA . LYS A 1 83 ? -5.765 -8.829 -1.165 1.00 86.56 83 LYS A CA 1
ATOM 620 C C . LYS A 1 83 ? -4.787 -8.521 -2.288 1.00 86.56 83 LYS A C 1
ATOM 622 O O . LYS A 1 83 ? -4.260 -7.415 -2.357 1.00 86.56 83 LYS A O 1
ATOM 627 N N . ALA A 1 84 ? -4.546 -9.506 -3.142 1.00 82.31 84 ALA A N 1
ATOM 628 C CA . ALA A 1 84 ? -3.741 -9.356 -4.345 1.00 82.31 84 ALA A CA 1
ATOM 629 C C . ALA A 1 84 ? -4.615 -8.972 -5.546 1.00 82.31 84 ALA A C 1
ATOM 631 O O . ALA A 1 84 ? -5.782 -9.363 -5.626 1.00 82.31 84 ALA A O 1
ATOM 632 N N . GLY A 1 85 ? -4.025 -8.250 -6.495 1.00 68.69 85 GLY A N 1
ATOM 633 C CA . GLY A 1 85 ? -4.638 -7.925 -7.777 1.00 68.69 85 GLY A CA 1
ATOM 634 C C . GLY A 1 85 ? -5.439 -6.620 -7.809 1.00 68.69 85 GLY A C 1
ATOM 635 O O . GLY A 1 85 ? -5.572 -5.879 -6.836 1.00 68.69 85 GLY A O 1
ATOM 636 N N . ILE A 1 86 ? -5.953 -6.318 -9.002 1.00 65.75 86 ILE A N 1
ATOM 637 C CA . ILE A 1 86 ? -6.605 -5.046 -9.362 1.00 65.75 86 ILE A CA 1
ATOM 638 C C . ILE A 1 86 ? -8.116 -4.995 -9.076 1.00 65.75 86 ILE A C 1
ATOM 640 O O . ILE A 1 86 ? -8.730 -3.945 -9.267 1.00 65.75 86 ILE A O 1
ATOM 644 N N . ASP A 1 87 ? -8.709 -6.087 -8.589 1.00 70.69 87 ASP A N 1
ATOM 645 C CA . ASP A 1 87 ? -10.167 -6.235 -8.438 1.00 70.69 87 ASP A CA 1
ATOM 646 C C . ASP A 1 87 ? -10.698 -5.834 -7.053 1.00 70.69 87 ASP A C 1
ATOM 648 O O . ASP A 1 87 ? -11.828 -6.159 -6.688 1.00 70.69 87 ASP A O 1
ATOM 652 N N . 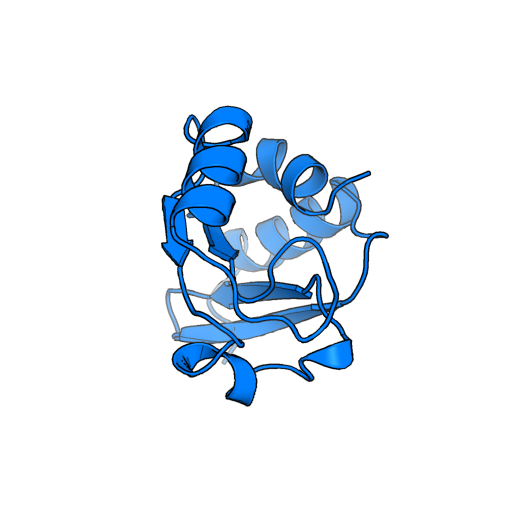LEU A 1 88 ? -9.903 -5.106 -6.266 1.00 80.50 88 LEU A N 1
ATOM 653 C CA . LEU A 1 88 ? -10.356 -4.596 -4.978 1.00 80.50 88 LEU A CA 1
ATOM 654 C C . LEU A 1 88 ? -11.401 -3.488 -5.182 1.00 80.50 88 LEU A C 1
ATOM 656 O O . LEU A 1 88 ? -11.129 -2.457 -5.800 1.00 80.50 88 LEU A O 1
ATOM 660 N N . THR A 1 89 ? -12.600 -3.693 -4.644 1.00 84.50 89 THR A N 1
ATOM 661 C CA . THR A 1 89 ? -13.696 -2.714 -4.679 1.00 84.50 89 THR A CA 1
ATOM 662 C C . THR A 1 89 ? -13.791 -1.934 -3.370 1.00 84.50 89 THR A C 1
ATOM 664 O O . THR A 1 89 ? -13.440 -2.446 -2.308 1.00 84.50 89 THR A O 1
ATOM 667 N N . THR A 1 90 ? -14.329 -0.712 -3.414 1.00 84.06 90 THR A N 1
ATOM 668 C CA . THR A 1 90 ? -14.564 0.098 -2.204 1.00 84.06 90 THR A CA 1
ATOM 669 C C . THR A 1 90 ? -15.457 -0.620 -1.191 1.00 84.06 90 THR A C 1
ATOM 671 O O . THR A 1 90 ? -15.186 -0.553 -0.001 1.00 84.06 90 THR A O 1
ATOM 674 N N . ALA A 1 91 ? -16.459 -1.383 -1.644 1.00 85.94 91 ALA A N 1
ATOM 675 C CA . ALA A 1 91 ? -17.329 -2.149 -0.749 1.00 85.94 91 ALA A CA 1
ATOM 676 C C . ALA A 1 91 ? -16.557 -3.210 0.055 1.00 85.94 91 ALA A C 1
ATOM 678 O O . ALA A 1 91 ? -16.759 -3.335 1.258 1.00 85.94 91 ALA A O 1
ATOM 679 N N . GLN A 1 92 ? -15.631 -3.927 -0.589 1.00 86.31 92 GLN A N 1
ATOM 680 C CA . GLN A 1 92 ? -14.780 -4.907 0.094 1.00 86.31 92 GLN A CA 1
ATOM 681 C C . GLN A 1 92 ? -13.822 -4.238 1.083 1.00 86.31 92 GLN A C 1
ATOM 683 O O . GLN A 1 92 ? -13.593 -4.765 2.169 1.00 86.31 92 GLN A O 1
ATOM 688 N N . VAL A 1 93 ? -13.264 -3.077 0.723 1.00 86.75 93 VAL A N 1
ATOM 689 C CA . VAL A 1 93 ? -12.440 -2.284 1.646 1.00 86.75 93 VAL A CA 1
ATOM 690 C C . VAL A 1 93 ? -13.267 -1.864 2.859 1.00 86.75 93 VAL A C 1
ATOM 692 O O . VAL A 1 93 ? -12.835 -2.070 3.990 1.00 86.75 93 VAL A O 1
ATOM 695 N N . ASP A 1 94 ? -14.454 -1.302 2.641 1.00 87.75 94 ASP A N 1
ATOM 696 C CA . ASP A 1 94 ? -15.312 -0.797 3.709 1.00 87.75 94 ASP A CA 1
ATOM 697 C C . ASP A 1 94 ? -15.783 -1.908 4.648 1.00 87.75 94 ASP A C 1
ATOM 699 O O . ASP A 1 94 ? -15.866 -1.680 5.856 1.00 87.75 94 ASP A O 1
ATOM 703 N N . GLU A 1 95 ? -16.042 -3.108 4.130 1.00 87.56 95 GLU A N 1
ATOM 704 C CA . GLU A 1 95 ? -16.372 -4.284 4.935 1.00 87.56 95 GLU A CA 1
ATOM 705 C C . GLU A 1 95 ? -15.210 -4.661 5.866 1.00 87.56 95 GLU A C 1
ATOM 707 O O . GLU A 1 95 ? -15.400 -4.755 7.080 1.00 87.56 95 GLU A O 1
ATOM 712 N N . ILE A 1 96 ? -13.991 -4.780 5.326 1.00 86.81 96 ILE A N 1
ATOM 713 C CA . ILE A 1 96 ? -12.787 -5.110 6.108 1.00 86.81 96 ILE A CA 1
ATOM 714 C C . ILE A 1 96 ? -12.503 -4.023 7.152 1.00 86.81 96 ILE A C 1
ATOM 716 O O . ILE A 1 96 ? -12.304 -4.318 8.330 1.00 86.81 96 ILE A O 1
ATOM 720 N N . VAL A 1 97 ? -12.520 -2.751 6.745 1.00 86.69 97 VAL A N 1
ATOM 721 C CA . VAL A 1 97 ? -12.270 -1.610 7.639 1.00 86.69 97 VAL A CA 1
ATOM 722 C C . VAL A 1 97 ? -13.321 -1.537 8.738 1.00 86.69 97 VAL A C 1
ATOM 724 O O . VAL A 1 97 ? -12.998 -1.245 9.893 1.00 86.69 97 VAL A O 1
ATOM 727 N N . SER A 1 98 ? -14.583 -1.807 8.411 1.00 86.38 98 SER A N 1
ATOM 728 C CA . SER A 1 98 ? -15.644 -1.843 9.411 1.00 86.38 98 SER A CA 1
ATOM 729 C C . SER A 1 98 ? -15.413 -2.983 10.394 1.00 86.38 98 SER A C 1
ATOM 731 O O . SER A 1 98 ? -15.410 -2.708 11.586 1.00 86.38 98 SER A O 1
ATOM 733 N N . GLY A 1 99 ? -15.076 -4.190 9.927 1.00 82.50 99 GLY A N 1
ATOM 734 C CA . GLY A 1 99 ? -14.731 -5.321 10.795 1.00 82.50 99 GLY A CA 1
ATOM 735 C C . GLY A 1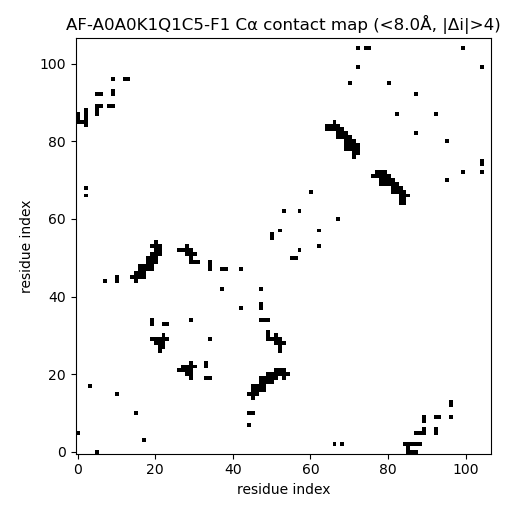 99 ? -13.602 -5.014 11.786 1.00 82.50 99 GLY A C 1
ATOM 736 O O . GLY A 1 99 ? -13.713 -5.349 12.963 1.00 82.50 99 GLY A O 1
ATOM 737 N N . ILE A 1 100 ? -12.559 -4.301 11.346 1.00 80.12 100 ILE A N 1
ATOM 738 C CA . ILE A 1 100 ? -11.444 -3.891 12.216 1.00 80.12 100 ILE A CA 1
ATOM 739 C C . ILE A 1 100 ? -11.895 -2.818 13.222 1.00 80.12 100 ILE A C 1
ATOM 741 O O . ILE A 1 100 ? -11.573 -2.894 14.407 1.00 80.12 100 ILE A O 1
ATOM 745 N N . THR A 1 101 ? -12.646 -1.809 12.773 1.00 81.31 101 THR A N 1
ATOM 746 C CA . THR A 1 101 ? -12.970 -0.625 13.594 1.00 81.31 101 THR A CA 1
ATOM 747 C C . THR A 1 101 ? -14.183 -0.792 14.512 1.00 81.31 101 THR A C 1
ATOM 749 O O . THR A 1 101 ? -14.290 -0.052 15.488 1.00 81.31 101 THR A O 1
ATOM 752 N N . SER A 1 102 ? -15.093 -1.732 14.238 1.00 81.06 102 SER A N 1
ATOM 753 C CA . SER A 1 102 ? -16.328 -1.916 15.016 1.00 81.06 102 SER A CA 1
ATOM 754 C C . SER A 1 102 ? -16.225 -2.944 16.145 1.00 81.06 102 SER A C 1
ATOM 756 O O . SER A 1 102 ? -17.151 -3.044 16.947 1.00 81.06 102 SER A O 1
ATOM 758 N N . GLY A 1 103 ? -15.147 -3.731 16.196 1.00 72.56 103 GLY A N 1
ATOM 759 C CA . GLY A 1 103 ? -14.965 -4.819 17.159 1.00 72.56 103 GLY A CA 1
ATOM 760 C C . GLY A 1 103 ? -13.765 -4.630 18.095 1.00 72.56 103 GLY A C 1
ATOM 761 O O . GLY A 1 103 ? -12.878 -3.806 17.822 1.00 72.56 103 GLY A O 1
ATOM 762 N N . PRO A 1 104 ? -13.708 -5.395 19.206 1.00 70.88 104 PRO A N 1
ATOM 763 C CA . PRO A 1 104 ? -12.461 -5.566 19.947 1.00 70.88 104 PRO A CA 1
ATOM 764 C C . PRO A 1 104 ? -11.382 -6.160 19.020 1.00 70.88 104 PRO A C 1
ATOM 766 O O . PRO A 1 104 ? -11.735 -6.766 18.005 1.00 70.88 104 PRO A O 1
ATOM 769 N N . PRO A 1 105 ? -10.086 -5.984 19.330 1.00 72.00 105 PRO A N 1
ATOM 770 C CA . PRO A 1 105 ? -9.028 -6.597 18.536 1.00 72.00 105 PRO A CA 1
ATOM 771 C C . PRO A 1 105 ? -9.237 -8.111 18.429 1.00 72.00 105 PRO A C 1
ATOM 773 O O . PRO A 1 105 ? -9.691 -8.743 19.385 1.00 72.00 105 PRO A O 1
ATOM 776 N N . LEU A 1 106 ? -8.949 -8.672 17.256 1.00 64.88 106 LEU A N 1
ATOM 777 C CA . LEU A 1 106 ? -8.960 -10.119 17.058 1.00 64.88 106 LEU A CA 1
ATOM 778 C C . LEU A 1 106 ? -7.713 -10.682 17.761 1.00 64.88 106 LEU A C 1
ATOM 780 O O . LEU A 1 106 ? -6.618 -10.170 17.536 1.00 64.88 106 LEU A O 1
ATOM 784 N N . TYR A 1 107 ? -7.908 -11.656 18.652 1.00 60.88 107 TYR A N 1
ATOM 785 C CA . TYR A 1 107 ? -6.863 -12.380 19.385 1.00 60.88 107 TYR A CA 1
ATOM 786 C C . TYR A 1 107 ? -6.990 -13.876 19.104 1.00 60.88 107 TYR A C 1
ATOM 788 O O . TYR A 1 107 ? -8.151 -14.332 18.948 1.00 60.88 107 TYR A O 1
#

Solvent-accessible surface area (backbone atoms only — not comparable to full-atom values): 6527 Å² total; per-residue (Å²): 107,61,48,67,68,28,42,57,78,51,38,83,80,42,92,45,77,48,74,35,21,52,35,100,47,87,92,35,56,27,48,74,66,52,45,51,55,49,42,77,75,44,53,92,69,34,50,75,47,78,32,48,65,28,74,82,59,41,89,79,50,65,72,90,43,62,57,68,49,77,42,62,42,83,90,80,72,43,78,76,46,78,46,65,46,55,83,55,45,42,69,61,48,48,51,53,53,43,60,61,72,76,48,77,84,90,127

Radius of gyration: 13.91 Å; Cα contacts (8 Å, |Δi|>4): 143; chains: 1; bounding box: 31×27×36 Å

Foldseek 3Di:
DALVVLCQVVLVPDAAEAEQAADPDQQFFDDPVRQVVVCVVRVVRHHYYYCHSVPPNCVPDPSVQPPKDWDALPVVRDTPDIDGDGPRHNVNVCVSSCVSPVDDDDD

Mean predicted aligned error: 4.95 Å

Organism: NCBI:txid1391654

pLDDT: mean 85.6, std 7.91, range [48.12, 96.5]

Secondary structure (DSSP, 8-state):
--HHHHHTTGGGTS--EEEE-B-SSTTSBP-HHHHHHHHHHHTTT-EEEE-GGGTTTGGGS-GGG-SEEEEEETTTTEEEEEEESS---HHHHHHHHHHHHHSSPP-